Protein AF-A0A1I7TUB5-F1 (afdb_monomer_lite)

Secondary structure (DSSP, 8-state):
----------------GGG----TTPPPPHHHHHHHHHHHTTS---------HHHHHHHHHHHTT-----------HHHHHHHHHHHHHHHHHHTT-HHHHHHHHHHHHHHHHHHHHHHHHHHHT--GGG---------HHHHHHHHHHHHHHHHHHHHHHHHHHHHHHHHS--

pLDDT: mean 71.46, std 16.92, range [31.59, 93.81]

Organism: NCBI:txid1561998

Radius of gyration: 26.88 Å; chains: 1; bounding box: 51×52×100 Å

Sequence (174 aa):
MAPTDPSNDNHACKNSILGSLNSAEQPLAEDDLLFYYYFSQFQSPKKTEVLSEEEELDRLIEVGNTGKTNYQQGETPAKQENRHNIFMYNLFRRKGSQERASTYLRKLESAKNEKIKKRISKICKNDSDAVTLSAEKINPDDARRRRVLEKNAKAATVADRLNAQRIMNSVLRI

Foldseek 3Di:
DDDDDDDDDDDDPDDDPPPPPPDPDDDDDPVVVVVVLVVVVPDDDPDDDDDDPVVVVVCVLVCVVDVDDDPDDDQDPVNSVLVVLVVQLVVCVVVVNVVSNVVSVVVNVVVVLLVVLVSCCSVVVHDSVPDDDDPDPPDVVNVVVVVVVVVVVVVVVVVVVVVVVVVVVVVPPD

Structure (mmCIF, N/CA/C/O backbone):
data_AF-A0A1I7TUB5-F1
#
_entry.id   AF-A0A1I7TUB5-F1
#
loop_
_atom_site.group_PDB
_atom_site.id
_atom_site.type_symbol
_atom_site.label_atom_id
_atom_site.label_alt_id
_atom_site.label_comp_id
_atom_site.label_asym_id
_atom_site.label_entity_id
_atom_site.label_seq_id
_atom_site.pdbx_PDB_ins_code
_atom_site.Cartn_x
_atom_site.Cartn_y
_atom_site.Cartn_z
_atom_site.occupancy
_atom_site.B_iso_or_equiv
_atom_site.auth_seq_id
_atom_site.auth_comp_id
_atom_site.auth_asym_id
_atom_site.auth_atom_id
_atom_site.pdbx_PDB_model_num
ATOM 1 N N . MET A 1 1 ? 12.446 -12.514 62.891 1.00 36.44 1 MET A N 1
ATOM 2 C CA . MET A 1 1 ? 13.077 -13.412 61.902 1.00 36.44 1 MET A CA 1
ATOM 3 C C . MET A 1 1 ? 11.958 -14.046 61.086 1.00 36.44 1 MET A C 1
ATOM 5 O O . MET A 1 1 ? 11.143 -14.742 61.669 1.00 36.44 1 MET A O 1
ATOM 9 N N . ALA A 1 2 ? 11.856 -13.731 59.794 1.00 42.28 2 ALA A N 1
ATOM 10 C CA . ALA A 1 2 ? 11.350 -14.686 58.791 1.00 42.28 2 ALA A CA 1
ATOM 11 C C . ALA A 1 2 ? 12.539 -15.593 58.376 1.00 42.28 2 ALA A C 1
ATOM 13 O O . ALA A 1 2 ? 13.653 -15.245 58.793 1.00 42.28 2 ALA A O 1
ATOM 14 N N . PRO A 1 3 ? 12.415 -16.655 57.543 1.00 55.91 3 PRO A N 1
ATOM 15 C CA . PRO A 1 3 ? 11.285 -17.202 56.756 1.00 55.91 3 PRO A CA 1
ATOM 16 C C . PRO A 1 3 ? 11.119 -18.740 57.004 1.00 55.91 3 PRO A C 1
ATOM 18 O O . PRO A 1 3 ? 11.770 -19.260 57.900 1.00 55.91 3 PRO A O 1
ATOM 21 N N . THR A 1 4 ? 10.198 -19.516 56.413 1.00 37.88 4 THR A N 1
ATOM 22 C CA . THR A 1 4 ? 10.191 -20.051 55.029 1.00 37.88 4 THR A CA 1
ATOM 23 C C . THR A 1 4 ? 8.927 -20.893 54.784 1.00 37.88 4 THR A C 1
ATOM 25 O O . THR A 1 4 ? 8.684 -21.845 55.522 1.00 37.88 4 THR A O 1
ATOM 28 N N . ASP A 1 5 ? 8.203 -20.596 53.704 1.00 43.28 5 ASP A N 1
ATOM 29 C CA . ASP A 1 5 ? 7.495 -21.586 52.867 1.00 43.28 5 ASP A CA 1
ATOM 30 C C . ASP A 1 5 ? 8.541 -22.312 51.986 1.00 43.28 5 ASP A C 1
ATOM 32 O O . ASP A 1 5 ? 9.585 -21.698 51.714 1.00 43.28 5 ASP A O 1
ATOM 36 N N . PRO A 1 6 ? 8.339 -23.574 51.528 1.00 51.09 6 PRO A N 1
ATOM 37 C CA . PRO A 1 6 ? 7.449 -23.820 50.377 1.00 51.09 6 PRO A CA 1
ATOM 38 C C . PRO A 1 6 ? 6.793 -25.219 50.254 1.00 51.09 6 PRO A C 1
ATOM 40 O O . PRO A 1 6 ? 7.292 -26.217 50.768 1.00 51.09 6 PRO A O 1
ATOM 43 N N . SER A 1 7 ? 5.755 -25.282 49.403 1.00 37.75 7 SER A N 1
ATOM 44 C CA . SER A 1 7 ? 5.582 -26.261 48.300 1.00 37.75 7 SER A CA 1
ATOM 45 C C . SER A 1 7 ? 4.268 -27.064 48.282 1.00 37.75 7 SER A C 1
ATOM 47 O O . SER A 1 7 ? 3.972 -27.759 49.246 1.00 37.75 7 SER A O 1
ATOM 49 N N . ASN A 1 8 ? 3.603 -27.008 47.108 1.00 38.50 8 ASN A N 1
ATOM 50 C CA . ASN A 1 8 ? 2.840 -28.048 46.377 1.00 38.50 8 ASN A CA 1
ATOM 51 C C . ASN A 1 8 ? 1.736 -2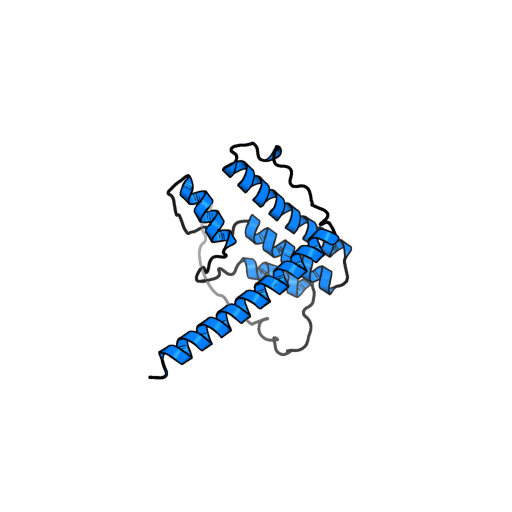8.848 47.091 1.00 38.50 8 ASN A C 1
ATOM 53 O O . ASN A 1 8 ? 1.842 -29.213 48.245 1.00 38.50 8 ASN A O 1
ATOM 57 N N . ASP A 1 9 ? 0.650 -29.303 46.475 1.00 35.44 9 ASP A N 1
ATOM 58 C CA . ASP A 1 9 ? 0.117 -29.358 45.112 1.00 35.44 9 ASP A CA 1
ATOM 59 C C . ASP A 1 9 ? -1.377 -29.674 45.312 1.00 35.44 9 ASP A C 1
ATOM 61 O O . ASP A 1 9 ? -1.715 -30.466 46.193 1.00 35.44 9 ASP A O 1
ATOM 65 N N . ASN A 1 10 ? -2.276 -29.120 44.498 1.00 40.44 10 ASN A N 1
ATOM 66 C CA . ASN A 1 10 ? -3.196 -29.932 43.690 1.00 40.44 10 ASN A CA 1
ATOM 67 C C . ASN A 1 10 ? -4.269 -29.076 43.017 1.00 40.44 10 ASN A C 1
ATOM 69 O O . ASN A 1 10 ? -5.254 -28.625 43.600 1.00 40.44 10 ASN A O 1
ATOM 73 N N . HIS A 1 11 ? -4.064 -28.939 41.711 1.00 39.44 11 HIS A N 1
ATOM 74 C CA . HIS A 1 11 ? -5.097 -28.809 40.702 1.00 39.44 11 HIS A CA 1
ATOM 75 C C . HIS A 1 11 ? -6.340 -29.659 41.001 1.00 39.44 11 HIS A C 1
ATOM 77 O O . HIS A 1 11 ? -6.218 -30.862 41.195 1.00 39.44 11 HIS A O 1
ATOM 83 N N . ALA A 1 12 ? -7.526 -29.069 40.850 1.00 38.06 12 ALA A N 1
ATOM 84 C CA . ALA A 1 12 ? -8.549 -29.556 39.916 1.00 38.06 12 ALA A CA 1
ATOM 85 C C . ALA A 1 12 ? -9.809 -28.682 39.999 1.00 38.06 12 ALA A C 1
ATOM 87 O O . ALA A 1 12 ? -10.785 -29.019 40.653 1.00 38.06 12 ALA A O 1
ATOM 88 N N . CYS A 1 13 ? -9.821 -27.581 39.252 1.00 31.59 13 CYS A N 1
ATOM 89 C CA . CYS A 1 13 ? -11.072 -27.096 38.671 1.00 31.59 13 CYS A CA 1
ATOM 90 C C . CYS A 1 13 ? -10.832 -26.840 37.181 1.00 31.59 13 CYS A C 1
ATOM 92 O O . CYS A 1 13 ? -10.888 -25.726 36.671 1.00 31.59 13 CYS A O 1
ATOM 94 N N . LYS A 1 14 ? -10.437 -27.915 36.490 1.00 43.38 14 LYS A N 1
ATOM 95 C CA . LYS A 1 14 ? -10.554 -28.028 35.039 1.00 43.38 14 LYS A CA 1
ATOM 96 C C . LYS A 1 14 ? -11.862 -28.758 34.785 1.00 43.38 14 LYS A C 1
ATOM 98 O O . LYS A 1 14 ? -11.944 -29.931 35.113 1.00 43.38 14 LYS A O 1
ATOM 103 N N . ASN A 1 15 ? -12.843 -28.034 34.260 1.00 41.53 15 ASN A N 1
ATOM 104 C CA . ASN A 1 15 ? -13.878 -28.488 33.328 1.00 41.53 15 ASN A CA 1
ATOM 105 C C . ASN A 1 15 ? -14.512 -27.204 32.767 1.00 41.53 15 ASN A C 1
ATOM 107 O O . ASN A 1 15 ? -15.276 -26.523 33.432 1.00 41.53 15 ASN A O 1
ATOM 111 N N . SER A 1 16 ? -13.935 -26.674 31.690 1.00 41.81 16 SER A N 1
ATOM 112 C CA . SER A 1 16 ? -14.399 -26.905 30.315 1.00 41.81 16 SER A CA 1
ATOM 113 C C . SER A 1 16 ? -15.540 -25.955 29.924 1.00 41.81 16 SER A C 1
ATOM 115 O O . SER A 1 16 ? -16.685 -26.354 29.760 1.00 41.81 16 SER A O 1
ATOM 117 N N . ILE A 1 17 ? -15.191 -24.686 29.682 1.00 43.41 17 ILE A N 1
ATOM 118 C CA . ILE A 1 17 ? -15.998 -23.788 28.826 1.00 43.41 17 ILE A CA 1
ATOM 119 C C . ILE A 1 17 ? -15.750 -24.127 27.334 1.00 43.41 17 ILE A C 1
ATOM 121 O O . ILE A 1 17 ? -16.279 -23.499 26.429 1.00 43.41 17 ILE A O 1
ATOM 125 N N . LEU A 1 18 ? -14.986 -25.191 27.048 1.00 42.59 18 LEU A N 1
ATOM 126 C CA . LEU A 1 18 ? -14.825 -25.763 25.708 1.00 42.59 18 LEU A CA 1
ATOM 127 C C . LEU A 1 18 ? -15.934 -26.775 25.349 1.00 42.59 18 LEU A C 1
ATOM 129 O O . LEU A 1 18 ? -15.811 -27.497 24.364 1.00 42.59 18 LEU A O 1
ATOM 133 N N . GLY A 1 19 ? -16.995 -26.862 26.158 1.00 36.72 19 GLY A N 1
ATOM 134 C CA . GLY A 1 19 ? -18.061 -27.859 26.026 1.00 36.72 19 GLY A CA 1
ATOM 135 C C . GLY A 1 19 ? -19.317 -27.419 25.269 1.00 36.72 19 GLY A C 1
ATOM 136 O O . GLY A 1 19 ? -20.242 -28.215 25.169 1.00 36.72 19 GLY A O 1
ATOM 137 N N . SER A 1 20 ? -19.392 -26.195 24.736 1.00 39.47 20 SER A N 1
ATOM 138 C CA . SER A 1 20 ? -20.604 -25.721 24.043 1.00 39.47 20 SER A CA 1
ATOM 139 C C . SER A 1 20 ? -20.314 -25.098 22.677 1.00 39.47 20 SER A C 1
ATOM 141 O O . SER A 1 20 ? -20.872 -24.067 22.321 1.00 39.47 20 SER A O 1
ATOM 143 N N . LEU A 1 21 ? -19.463 -25.752 21.884 1.00 44.19 21 LEU A N 1
ATOM 144 C CA . LEU A 1 21 ? -19.317 -25.484 20.444 1.00 44.19 21 LEU A CA 1
ATOM 145 C C . LEU A 1 21 ? -20.320 -26.291 19.594 1.00 44.19 21 LEU A C 1
ATOM 147 O O . LEU A 1 21 ? -20.069 -26.572 18.427 1.00 44.19 21 LEU A O 1
ATOM 151 N N . ASN A 1 22 ? -21.478 -26.636 20.164 1.00 46.69 22 ASN A N 1
ATOM 152 C CA . ASN A 1 22 ? -22.616 -27.177 19.422 1.00 46.69 22 ASN A CA 1
ATOM 153 C C . ASN A 1 22 ? -23.632 -26.067 19.115 1.00 46.69 22 ASN A C 1
ATOM 155 O O . ASN A 1 22 ? -24.780 -26.123 19.542 1.00 46.69 22 ASN A O 1
ATOM 159 N N . SER A 1 23 ? -23.216 -25.053 18.359 1.00 48.88 23 SER A N 1
ATOM 160 C CA . SER A 1 23 ? -24.142 -24.224 17.581 1.00 48.88 23 SER A CA 1
ATOM 161 C C . SER A 1 23 ? -23.424 -23.691 16.343 1.00 48.88 23 SER A C 1
ATOM 163 O O . SER A 1 23 ? -22.844 -22.611 16.317 1.00 48.88 23 SER A O 1
ATOM 165 N N . ALA A 1 24 ? -23.453 -24.481 15.274 1.00 54.19 24 ALA A N 1
ATOM 166 C CA . ALA A 1 24 ? -22.840 -24.146 13.991 1.00 54.19 24 ALA A CA 1
ATOM 167 C C . ALA A 1 24 ? -23.506 -22.963 13.247 1.00 54.19 24 ALA A C 1
ATOM 169 O O . ALA A 1 24 ? -23.198 -22.743 12.081 1.00 54.19 24 ALA A O 1
ATOM 170 N N . GLU A 1 25 ? -24.392 -22.182 13.876 1.00 56.72 25 GLU A N 1
ATOM 171 C CA . GLU A 1 25 ? -25.158 -21.127 13.191 1.00 56.72 25 GLU A CA 1
ATOM 172 C C . GLU A 1 25 ? -25.332 -19.820 13.975 1.00 56.72 25 GLU A C 1
ATOM 174 O O . GLU A 1 25 ? -26.013 -18.914 13.495 1.00 56.72 25 GLU A O 1
ATOM 179 N N . GLN A 1 26 ? -24.709 -19.654 15.146 1.00 57.66 26 GLN A N 1
ATOM 180 C CA . GLN A 1 26 ? -24.838 -18.391 15.873 1.00 57.66 26 GLN A CA 1
ATOM 181 C C . GLN A 1 26 ? -23.665 -17.454 15.539 1.00 57.66 26 GLN A C 1
ATOM 183 O O . GLN A 1 26 ? -22.508 -17.824 15.757 1.00 57.66 26 GLN A O 1
ATOM 188 N N . PRO A 1 27 ? -23.912 -16.248 14.987 1.00 61.31 27 PRO A N 1
ATOM 189 C CA . PRO A 1 27 ? -22.841 -15.287 14.765 1.00 61.31 27 PRO A CA 1
ATOM 190 C C . PRO A 1 27 ? -22.240 -14.899 16.120 1.00 61.31 27 PRO A C 1
ATOM 192 O O . PRO A 1 27 ? -22.969 -14.454 17.005 1.00 61.31 27 PRO A O 1
ATOM 195 N N . LEU A 1 28 ? -20.922 -15.078 16.275 1.00 69.62 28 LEU A N 1
ATOM 196 C CA . LEU A 1 28 ? -20.202 -14.678 17.487 1.00 69.62 28 LEU A CA 1
ATOM 197 C C . LEU A 1 28 ? -20.484 -13.205 17.814 1.00 69.62 28 LEU A C 1
ATOM 199 O O . LEU A 1 28 ? -20.493 -12.352 16.914 1.00 69.62 28 LEU A O 1
ATOM 203 N N . ALA A 1 29 ? -20.676 -12.913 19.101 1.00 76.44 29 ALA A N 1
ATOM 204 C CA . ALA A 1 29 ? -20.800 -11.544 19.572 1.00 76.44 29 ALA A CA 1
ATOM 205 C C . ALA A 1 29 ? -19.479 -10.780 19.360 1.00 76.44 29 ALA A C 1
ATOM 207 O O . ALA A 1 29 ? -18.408 -11.368 19.183 1.00 76.44 29 ALA A O 1
ATOM 208 N N . GLU A 1 30 ? -19.546 -9.446 19.340 1.00 68.00 30 GLU A N 1
ATOM 209 C CA . GLU A 1 30 ? -18.362 -8.602 19.109 1.00 68.00 30 GLU A CA 1
ATOM 210 C C . GLU A 1 30 ? -17.260 -8.860 20.137 1.00 68.00 30 GLU A C 1
ATOM 212 O O . GLU A 1 30 ? -16.094 -8.989 19.756 1.00 68.00 30 GLU A O 1
ATOM 217 N N . ASP A 1 31 ? -17.639 -9.013 21.402 1.00 75.88 31 ASP A N 1
ATOM 218 C CA . ASP A 1 31 ? -16.709 -9.272 22.497 1.00 75.88 31 ASP A CA 1
ATOM 219 C C . ASP A 1 31 ? -15.992 -10.618 22.328 1.00 75.88 31 ASP A C 1
ATOM 221 O O . ASP A 1 31 ? -14.787 -10.707 22.563 1.00 75.88 31 ASP A O 1
ATOM 225 N N . ASP A 1 32 ? -16.681 -11.632 21.796 1.00 77.50 32 ASP A N 1
ATOM 226 C CA . ASP A 1 32 ? -16.102 -12.953 21.535 1.00 77.50 32 ASP A CA 1
ATOM 227 C C . ASP A 1 32 ? -15.089 -12.915 20.380 1.00 77.50 32 ASP A C 1
ATOM 229 O O . ASP A 1 32 ? -14.051 -13.580 20.421 1.00 77.50 32 ASP A O 1
ATOM 233 N N . LEU A 1 33 ? -15.346 -12.103 19.346 1.00 77.88 33 LEU A N 1
ATOM 234 C CA . LEU A 1 33 ? -14.414 -11.908 18.228 1.00 77.88 33 LEU A CA 1
ATOM 235 C C . LEU A 1 33 ? -13.168 -11.122 18.647 1.00 77.88 33 LEU A C 1
ATOM 237 O O . LEU A 1 33 ? -12.057 -11.464 18.232 1.00 77.88 33 LEU A O 1
ATOM 241 N N . LEU A 1 34 ? -13.339 -10.076 19.461 1.00 80.25 34 LEU A N 1
ATOM 242 C CA . LEU A 1 34 ? -12.236 -9.318 20.055 1.00 80.25 34 LEU A CA 1
ATOM 243 C C . LEU A 1 34 ? -11.391 -10.207 20.970 1.00 80.25 34 LEU A C 1
ATOM 245 O O . LEU A 1 34 ? -10.161 -10.184 20.884 1.00 80.25 34 LEU A O 1
ATOM 249 N N . PHE A 1 35 ? -12.047 -11.036 21.781 1.00 79.88 35 PHE A N 1
ATOM 250 C CA . PHE A 1 35 ? -11.397 -12.012 22.642 1.00 79.88 35 PHE A CA 1
ATOM 251 C C . PHE A 1 35 ? -10.605 -13.044 21.831 1.00 79.88 35 PHE A C 1
ATOM 253 O O . PHE A 1 35 ? -9.428 -13.273 22.111 1.00 79.88 35 PHE A O 1
ATOM 260 N N . TYR A 1 36 ? -11.190 -13.605 20.769 1.00 77.75 36 TYR A N 1
ATOM 261 C CA . TYR A 1 36 ? -10.500 -14.558 19.897 1.00 77.75 36 TYR A CA 1
ATOM 262 C C . TYR A 1 36 ? -9.306 -13.924 19.173 1.00 77.75 36 TYR A C 1
ATOM 264 O O . TYR A 1 36 ? -8.229 -14.520 19.098 1.00 77.75 36 TYR A O 1
ATOM 272 N N . TYR A 1 37 ? -9.459 -12.689 18.682 1.00 77.69 37 TYR A N 1
ATOM 273 C CA . TYR A 1 37 ? -8.355 -11.938 18.088 1.00 77.69 37 TYR A CA 1
ATOM 274 C C . TYR A 1 37 ? -7.218 -11.727 19.095 1.00 77.69 37 TYR A C 1
ATOM 276 O O . TYR A 1 37 ? -6.060 -11.971 18.758 1.00 77.69 37 TYR A O 1
ATOM 284 N N . TYR A 1 38 ? -7.532 -11.336 20.332 1.00 78.44 38 TYR A N 1
ATOM 285 C CA . TYR A 1 38 ? -6.545 -11.187 21.401 1.00 78.44 38 TYR A CA 1
ATOM 286 C C . TYR A 1 38 ? -5.827 -12.511 21.693 1.00 78.44 38 TYR A C 1
ATOM 288 O O . TYR A 1 38 ? -4.600 -12.556 21.711 1.00 78.44 38 TYR A O 1
ATOM 296 N N . PHE A 1 39 ? -6.571 -13.613 21.813 1.00 73.25 39 PHE A N 1
ATOM 297 C CA . PHE A 1 39 ? -6.004 -14.935 22.091 1.00 73.25 39 PHE A CA 1
ATOM 298 C C . PHE A 1 39 ? -5.108 -15.457 20.958 1.00 73.25 39 PHE A C 1
ATOM 300 O O . PHE A 1 39 ? -4.079 -16.087 21.208 1.00 73.25 39 PHE A O 1
ATOM 307 N N . SER A 1 40 ? -5.463 -15.157 19.706 1.00 68.44 40 SER A N 1
ATOM 308 C CA . SER A 1 40 ? -4.687 -15.565 18.528 1.00 68.44 40 SER A CA 1
ATOM 309 C C . SER A 1 40 ? -3.281 -14.953 18.479 1.00 68.44 40 SER A C 1
ATOM 311 O O . SER A 1 40 ? -2.396 -15.525 17.848 1.00 68.44 40 SER A O 1
ATOM 313 N N . GLN A 1 41 ? -3.041 -13.839 19.181 1.00 66.62 41 GLN A N 1
ATOM 314 C CA . GLN A 1 41 ? -1.727 -13.186 19.245 1.00 66.62 41 GLN A CA 1
ATOM 315 C C . GLN A 1 41 ? -0.714 -13.957 20.103 1.00 66.62 41 GLN A C 1
ATOM 317 O O . GLN A 1 41 ? 0.487 -13.747 19.961 1.00 66.62 41 GLN A O 1
ATOM 322 N N . PHE A 1 42 ? -1.179 -14.867 20.966 1.00 67.50 42 PHE A N 1
ATOM 323 C CA . PHE A 1 42 ? -0.331 -15.687 21.839 1.00 67.50 42 PHE A CA 1
ATOM 324 C C . PHE A 1 42 ? -0.063 -17.088 21.277 1.00 67.50 42 PHE A C 1
ATOM 326 O O . PHE A 1 42 ? 0.701 -17.857 21.861 1.00 67.50 42 PHE A O 1
ATOM 333 N N . GLN A 1 43 ? -0.673 -17.440 20.142 1.00 60.31 43 GLN A N 1
ATOM 334 C CA . GLN A 1 43 ? -0.382 -18.690 19.451 1.00 60.31 43 GLN A CA 1
ATOM 335 C C . GLN A 1 43 ? 0.811 -18.481 18.523 1.00 60.31 43 GLN A C 1
ATOM 337 O O . GLN A 1 43 ? 0.713 -17.777 17.521 1.00 60.31 43 GLN A O 1
ATOM 342 N N . SER A 1 44 ? 1.947 -19.108 18.834 1.00 50.16 44 SER A N 1
ATOM 343 C CA . SER A 1 44 ? 3.090 -19.125 17.926 1.00 50.16 44 SER A CA 1
ATOM 344 C C . SER A 1 44 ? 2.746 -19.973 16.694 1.00 50.16 44 SER A C 1
ATOM 346 O O . SER A 1 44 ? 2.493 -21.177 16.809 1.00 50.16 44 SER A O 1
ATOM 348 N N . PRO A 1 45 ? 2.711 -19.391 15.483 1.00 54.78 45 PRO A N 1
ATOM 349 C CA . PRO A 1 45 ? 2.478 -20.190 14.302 1.00 54.78 45 PRO A CA 1
ATOM 350 C C . PRO A 1 45 ? 3.750 -20.988 13.999 1.00 54.78 45 PRO A C 1
ATOM 352 O O . PRO A 1 45 ? 4.775 -20.419 13.631 1.00 54.78 45 PRO A O 1
ATOM 355 N N . LYS A 1 46 ? 3.680 -22.322 14.073 1.00 51.88 46 LYS A N 1
ATOM 356 C CA . LYS A 1 46 ? 4.592 -23.187 13.310 1.00 51.88 46 LYS A CA 1
ATOM 357 C C . LYS A 1 46 ? 4.244 -23.021 11.826 1.00 51.88 46 LYS A C 1
ATOM 359 O O . LYS A 1 46 ? 3.459 -23.795 11.287 1.00 51.88 46 LYS A O 1
ATOM 364 N N . LYS A 1 47 ? 4.729 -21.957 11.184 1.00 51.88 47 LYS A N 1
ATOM 365 C CA . LYS A 1 47 ? 4.519 -21.705 9.753 1.00 51.88 47 LYS A CA 1
ATOM 366 C C . LYS A 1 47 ? 5.838 -21.847 9.012 1.00 51.88 47 LYS A C 1
ATOM 368 O O . LYS A 1 47 ? 6.792 -21.137 9.305 1.00 51.88 47 LYS A O 1
ATOM 373 N N . THR A 1 48 ? 5.854 -22.745 8.035 1.00 48.22 48 THR A N 1
ATOM 374 C CA . THR A 1 48 ? 6.823 -22.728 6.941 1.00 48.22 48 THR A CA 1
ATOM 375 C C . THR A 1 48 ? 6.685 -21.381 6.235 1.00 48.22 48 THR A C 1
ATOM 377 O O . THR A 1 48 ? 5.600 -21.033 5.764 1.00 48.22 48 THR A O 1
ATOM 380 N N . GLU A 1 49 ? 7.748 -20.584 6.258 1.00 55.81 49 GLU A N 1
ATOM 381 C CA . GLU A 1 49 ? 7.755 -19.205 5.775 1.00 55.81 49 GLU A CA 1
ATOM 382 C C . GLU A 1 49 ? 7.800 -19.207 4.237 1.00 55.81 49 GLU A C 1
ATOM 384 O O . GLU A 1 49 ? 8.861 -19.336 3.634 1.00 55.81 49 GLU A O 1
ATOM 389 N N . VAL A 1 50 ? 6.633 -19.123 3.591 1.00 59.31 50 VAL A N 1
ATOM 390 C CA . VAL A 1 50 ? 6.547 -18.720 2.181 1.00 59.31 50 VAL A CA 1
ATOM 391 C C . VAL A 1 50 ? 6.547 -17.198 2.172 1.00 59.31 50 VAL A C 1
ATOM 393 O O . VAL A 1 50 ? 5.630 -16.581 2.717 1.00 59.31 50 VAL A O 1
ATOM 396 N N . LEU A 1 51 ? 7.598 -16.609 1.611 1.00 59.28 51 LEU A N 1
ATOM 397 C CA . LEU A 1 51 ? 7.765 -15.161 1.558 1.00 59.28 51 LEU A CA 1
ATOM 398 C C . LEU A 1 51 ? 6.869 -14.565 0.483 1.00 59.28 51 LEU A C 1
ATOM 400 O O . LEU A 1 51 ? 6.674 -15.146 -0.583 1.00 59.28 51 LEU A O 1
ATOM 404 N N . SER A 1 52 ? 6.330 -13.388 0.772 1.00 68.81 52 SER A N 1
ATOM 405 C CA . SER A 1 52 ? 5.700 -12.557 -0.252 1.00 68.81 52 SER A CA 1
ATOM 406 C C . SER A 1 52 ? 6.763 -11.950 -1.178 1.00 68.81 52 SER A C 1
ATOM 408 O O . SER A 1 52 ? 7.861 -11.633 -0.722 1.00 68.81 52 SER A O 1
ATOM 410 N N . GLU A 1 53 ? 6.419 -11.681 -2.442 1.00 73.81 53 GLU A N 1
ATOM 411 C CA . GLU A 1 53 ? 7.277 -10.953 -3.400 1.00 73.81 53 GLU A CA 1
ATOM 412 C C . GLU A 1 53 ? 7.784 -9.615 -2.820 1.00 73.81 53 GLU A C 1
ATOM 414 O O . GLU A 1 53 ? 8.923 -9.203 -3.041 1.00 73.81 53 GLU A O 1
ATOM 419 N N . GLU A 1 54 ? 6.959 -8.939 -2.009 1.00 67.81 54 GLU A N 1
ATOM 420 C CA . GLU A 1 54 ? 7.363 -7.704 -1.329 1.00 67.81 54 GLU A CA 1
ATOM 421 C C . GLU A 1 54 ? 8.445 -7.927 -0.262 1.00 67.81 54 GLU A C 1
ATOM 423 O O . GLU A 1 54 ? 9.271 -7.038 -0.043 1.00 67.81 54 GLU A O 1
ATOM 428 N N . GLU A 1 55 ? 8.418 -9.076 0.419 1.00 71.19 55 GLU A N 1
ATOM 429 C CA . GLU A 1 55 ? 9.391 -9.460 1.448 1.00 71.19 55 GLU A CA 1
ATOM 430 C C . GLU A 1 55 ? 10.702 -9.947 0.813 1.00 71.19 55 GLU A C 1
ATOM 432 O O . GLU A 1 55 ? 11.775 -9.683 1.353 1.00 71.19 55 GLU A O 1
ATOM 437 N N . GLU A 1 56 ? 10.643 -10.588 -0.357 1.00 74.25 56 GLU A N 1
ATOM 438 C CA . GLU A 1 56 ? 11.831 -10.917 -1.155 1.00 74.25 56 GLU A CA 1
ATOM 439 C C . GLU A 1 56 ? 12.554 -9.659 -1.645 1.00 74.25 56 GLU A C 1
ATOM 441 O O . GLU A 1 56 ? 13.779 -9.557 -1.533 1.00 74.25 56 GLU A O 1
ATOM 446 N N . LEU A 1 57 ? 11.804 -8.663 -2.123 1.00 70.06 57 LEU A N 1
ATOM 447 C CA . LEU A 1 57 ? 12.376 -7.385 -2.539 1.00 70.06 57 LEU A CA 1
ATOM 448 C C . LEU A 1 57 ? 13.007 -6.630 -1.358 1.00 70.06 57 LEU A C 1
ATOM 450 O O . LEU A 1 57 ? 14.091 -6.064 -1.502 1.00 70.06 57 LEU A O 1
ATOM 454 N N . ASP A 1 58 ? 12.360 -6.642 -0.186 1.00 68.19 58 ASP A N 1
ATOM 455 C CA . ASP A 1 58 ? 12.933 -6.066 1.038 1.00 68.19 58 ASP A CA 1
ATOM 456 C C . ASP A 1 58 ? 14.265 -6.739 1.392 1.00 68.19 58 ASP A C 1
ATOM 458 O O . ASP A 1 58 ? 15.252 -6.045 1.644 1.00 68.19 58 ASP A O 1
ATOM 462 N N . ARG A 1 59 ? 14.336 -8.074 1.303 1.00 70.12 59 ARG A N 1
ATOM 463 C CA . ARG A 1 59 ? 15.590 -8.815 1.497 1.00 70.12 59 ARG A CA 1
ATOM 464 C C . ARG A 1 59 ? 16.654 -8.403 0.490 1.00 70.12 59 ARG A C 1
ATOM 466 O O . ARG A 1 59 ? 17.789 -8.185 0.892 1.00 70.12 59 ARG A O 1
ATOM 473 N N . LEU A 1 60 ? 16.320 -8.248 -0.790 1.00 69.69 60 LEU A 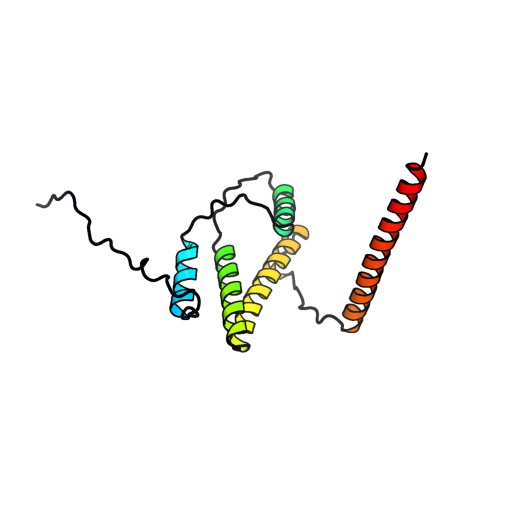N 1
ATOM 474 C CA . LEU A 1 60 ? 17.291 -7.826 -1.806 1.00 69.69 60 LEU A CA 1
ATOM 475 C C . LEU A 1 60 ? 17.881 -6.438 -1.488 1.00 69.69 60 LEU A C 1
ATOM 477 O O . LEU A 1 60 ? 19.092 -6.232 -1.582 1.00 69.69 60 LEU A O 1
ATOM 481 N N . ILE A 1 61 ? 17.035 -5.504 -1.042 1.00 68.19 61 ILE A N 1
ATOM 482 C CA . ILE A 1 61 ? 17.430 -4.142 -0.645 1.00 68.19 61 ILE A CA 1
ATOM 483 C C . ILE A 1 61 ? 18.230 -4.134 0.676 1.00 68.19 61 ILE A C 1
ATOM 485 O O . ILE A 1 61 ? 19.028 -3.225 0.929 1.00 68.19 61 ILE A O 1
ATOM 489 N N . GLU A 1 62 ? 18.016 -5.101 1.567 1.00 67.12 62 GLU A N 1
ATOM 490 C CA . GLU A 1 62 ? 18.751 -5.249 2.832 1.00 67.12 62 GLU A CA 1
ATOM 491 C C . GLU A 1 62 ? 20.099 -5.962 2.662 1.00 67.12 62 GLU A C 1
ATOM 493 O O . GLU A 1 62 ? 21.121 -5.465 3.145 1.00 67.12 62 GLU A O 1
ATOM 498 N N . VAL A 1 63 ? 20.125 -7.063 1.911 1.00 63.16 63 VAL A N 1
ATOM 499 C CA . VAL A 1 63 ? 21.324 -7.866 1.626 1.00 63.16 63 VAL A CA 1
ATOM 500 C C . VAL A 1 63 ? 22.329 -7.087 0.778 1.00 63.16 63 VAL A C 1
ATOM 502 O O . VAL A 1 63 ? 23.529 -7.212 1.007 1.00 63.16 63 VAL A O 1
ATOM 505 N N . GLY A 1 64 ? 21.863 -6.220 -0.130 1.00 54.91 64 GLY A N 1
ATOM 506 C CA . GLY A 1 64 ? 22.735 -5.381 -0.959 1.00 54.91 64 GLY A CA 1
ATOM 507 C C . GLY A 1 64 ? 23.647 -4.421 -0.179 1.00 54.91 64 GLY A C 1
ATOM 508 O O . GLY A 1 64 ? 24.668 -4.009 -0.718 1.00 54.91 64 GLY A O 1
ATOM 509 N N . ASN A 1 65 ? 23.326 -4.097 1.084 1.00 51.62 65 ASN A N 1
ATOM 510 C CA . ASN A 1 65 ? 24.125 -3.176 1.908 1.00 51.62 65 ASN A CA 1
ATOM 511 C C . ASN A 1 65 ? 24.782 -3.819 3.138 1.00 51.62 65 ASN A C 1
ATOM 513 O O . ASN A 1 65 ? 25.766 -3.282 3.640 1.00 51.62 65 ASN A O 1
ATOM 517 N N . THR A 1 66 ? 24.285 -4.948 3.640 1.00 54.59 66 THR A N 1
ATOM 518 C CA . THR A 1 66 ? 24.865 -5.616 4.813 1.00 54.59 66 THR A CA 1
ATOM 519 C C . THR A 1 66 ? 24.596 -7.113 4.727 1.00 54.59 66 THR A C 1
ATOM 521 O O . THR A 1 66 ? 23.461 -7.544 4.913 1.00 54.59 66 THR A O 1
ATOM 524 N N . GLY A 1 67 ? 25.631 -7.913 4.457 1.00 49.25 67 GLY A N 1
ATOM 525 C CA . GLY A 1 67 ? 25.559 -9.374 4.331 1.00 49.25 67 GLY A CA 1
ATOM 526 C C . GLY A 1 67 ? 25.251 -10.114 5.639 1.00 49.25 67 GLY A C 1
ATOM 527 O O . GLY A 1 67 ? 26.062 -10.912 6.099 1.00 49.25 67 GLY A O 1
ATOM 528 N N . LYS A 1 68 ? 24.102 -9.853 6.268 1.00 50.34 68 LYS A N 1
ATOM 529 C CA . LYS A 1 68 ? 23.641 -10.557 7.471 1.00 50.34 68 LYS A CA 1
ATOM 530 C C . LYS A 1 68 ? 22.194 -11.007 7.308 1.00 50.34 68 LYS A C 1
ATOM 532 O O . LYS A 1 68 ? 21.262 -10.232 7.480 1.00 50.34 68 LYS A O 1
ATOM 537 N N . THR A 1 69 ? 22.023 -12.291 7.019 1.00 51.28 69 THR A N 1
ATOM 538 C CA . THR A 1 69 ? 20.734 -12.986 6.999 1.00 51.28 69 THR A CA 1
ATOM 539 C C . THR A 1 69 ? 20.499 -13.678 8.341 1.00 51.28 69 THR A C 1
ATOM 541 O O . THR A 1 69 ? 20.842 -14.847 8.502 1.00 51.28 69 THR A O 1
ATOM 544 N N . ASN A 1 70 ? 19.924 -12.970 9.316 1.00 51.00 70 ASN A N 1
ATOM 545 C CA . ASN A 1 70 ? 19.444 -13.599 10.550 1.00 51.00 70 ASN A CA 1
ATOM 546 C C . ASN A 1 70 ? 17.921 -13.763 10.484 1.00 51.00 70 ASN A C 1
ATOM 548 O O . ASN A 1 70 ? 17.162 -12.822 10.705 1.00 51.00 70 ASN A O 1
ATOM 552 N N . TYR A 1 71 ? 17.500 -14.988 10.167 1.00 52.66 71 TYR A N 1
ATOM 553 C CA . TYR A 1 71 ? 16.114 -15.411 9.947 1.00 52.66 71 TYR A CA 1
ATOM 554 C C . TYR A 1 71 ? 15.423 -15.903 11.214 1.00 52.66 71 TYR A C 1
ATOM 556 O O . TYR A 1 71 ? 14.913 -17.018 11.259 1.00 52.66 71 TYR A O 1
ATOM 564 N N . GLN A 1 72 ? 15.408 -15.083 12.258 1.00 48.50 72 GLN A N 1
ATOM 565 C CA . GLN A 1 72 ? 14.534 -15.317 13.407 1.00 48.50 72 GLN A CA 1
ATOM 566 C C . GLN A 1 72 ? 14.046 -13.978 13.943 1.00 48.50 72 GLN A C 1
ATOM 568 O O . GLN A 1 72 ? 14.437 -13.537 15.019 1.00 48.50 72 GLN A O 1
ATOM 573 N N . GLN A 1 73 ? 13.209 -13.292 13.168 1.00 55.25 73 GLN A N 1
ATOM 574 C CA . GLN A 1 73 ? 12.424 -12.196 13.719 1.00 55.25 73 GLN A CA 1
ATOM 575 C C . GLN A 1 73 ? 11.032 -12.730 14.034 1.00 55.25 73 GLN A C 1
ATOM 577 O O . GLN A 1 73 ? 10.273 -13.091 13.135 1.00 55.25 73 GLN A O 1
ATOM 582 N N . GLY A 1 74 ? 10.717 -12.797 15.330 1.00 55.53 74 GLY A N 1
ATOM 583 C CA . GLY A 1 74 ? 9.340 -12.937 15.792 1.00 55.53 74 GLY A CA 1
ATOM 584 C C . GLY A 1 74 ? 8.451 -11.837 15.207 1.00 55.53 74 GLY A C 1
ATOM 585 O O . GLY A 1 74 ? 8.926 -10.885 14.581 1.00 55.53 74 GLY A O 1
ATOM 586 N N . GLU A 1 75 ? 7.139 -11.969 15.386 1.00 60.06 75 GLU A N 1
ATOM 587 C CA . GLU A 1 75 ? 6.203 -10.977 14.867 1.00 60.06 75 GLU A CA 1
ATOM 588 C C . GLU A 1 75 ? 6.531 -9.595 15.453 1.00 60.06 75 GLU A C 1
ATOM 590 O O . GLU A 1 75 ? 6.492 -9.391 16.665 1.00 60.06 75 GLU A O 1
ATOM 595 N N . THR A 1 76 ? 6.936 -8.655 14.595 1.00 71.50 76 THR A N 1
ATOM 596 C CA . THR A 1 76 ? 7.280 -7.308 15.050 1.00 71.50 76 THR A CA 1
ATOM 597 C C . THR A 1 76 ? 6.007 -6.576 15.481 1.00 71.50 76 THR A C 1
ATOM 599 O O . THR A 1 76 ? 4.946 -6.808 14.889 1.00 71.50 76 THR A O 1
ATOM 602 N N . PRO A 1 77 ? 6.088 -5.632 16.437 1.00 75.56 77 PRO A N 1
ATOM 603 C CA . PRO A 1 77 ? 4.932 -4.834 16.857 1.00 75.56 77 PRO A CA 1
ATOM 604 C C . PRO A 1 77 ? 4.194 -4.184 15.674 1.00 75.56 77 PRO A C 1
ATOM 606 O O . PRO A 1 77 ? 2.968 -4.144 15.641 1.00 75.56 77 PRO A O 1
ATOM 609 N N . ALA A 1 78 ? 4.935 -3.773 14.639 1.00 74.38 78 ALA A N 1
ATOM 610 C CA . ALA A 1 78 ? 4.376 -3.219 13.409 1.00 74.38 78 ALA A CA 1
ATOM 611 C C . ALA A 1 78 ? 3.572 -4.244 12.579 1.00 74.38 78 ALA A C 1
ATOM 613 O O . ALA A 1 78 ? 2.543 -3.894 11.998 1.00 74.38 78 ALA A O 1
ATOM 614 N N . LYS A 1 79 ? 4.005 -5.515 12.513 1.00 76.38 79 LYS A N 1
ATOM 615 C CA . LYS A 1 79 ? 3.252 -6.587 11.832 1.00 76.38 79 LYS A CA 1
ATOM 616 C C . LYS A 1 79 ? 1.940 -6.885 12.573 1.00 76.38 79 LYS A C 1
ATOM 618 O O . LYS A 1 79 ? 0.895 -7.003 11.928 1.00 76.38 79 LYS A O 1
ATOM 623 N N . GLN A 1 80 ? 1.981 -6.914 13.904 1.00 79.94 80 GLN A N 1
ATOM 624 C CA . GLN A 1 80 ? 0.812 -7.119 14.764 1.00 79.94 80 GLN A CA 1
ATOM 625 C C . GLN A 1 80 ? -0.193 -5.957 14.665 1.00 79.94 80 GLN A C 1
ATOM 627 O O . GLN A 1 80 ? -1.393 -6.183 14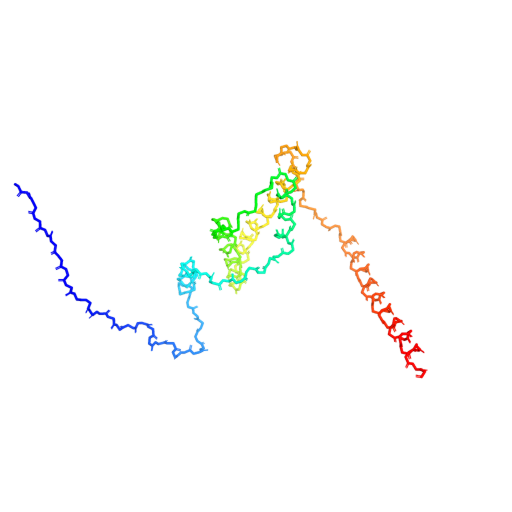.496 1.00 79.94 80 GLN A O 1
ATOM 632 N N . GLU A 1 81 ? 0.286 -4.711 14.681 1.00 84.81 81 GLU A N 1
ATOM 633 C CA . GLU A 1 81 ? -0.543 -3.517 14.484 1.00 84.81 81 GLU A CA 1
ATOM 634 C C . GLU A 1 81 ? -1.201 -3.502 13.094 1.00 84.81 81 GLU A C 1
ATOM 636 O O . GLU A 1 81 ? -2.390 -3.202 12.958 1.00 84.81 81 GLU A O 1
ATOM 641 N N . ASN A 1 82 ? -0.467 -3.894 12.049 1.00 84.38 82 ASN A N 1
ATOM 642 C CA . ASN A 1 82 ? -1.010 -3.987 10.696 1.00 84.38 82 ASN A CA 1
ATOM 643 C C . ASN A 1 82 ? -2.153 -5.015 10.608 1.00 84.38 82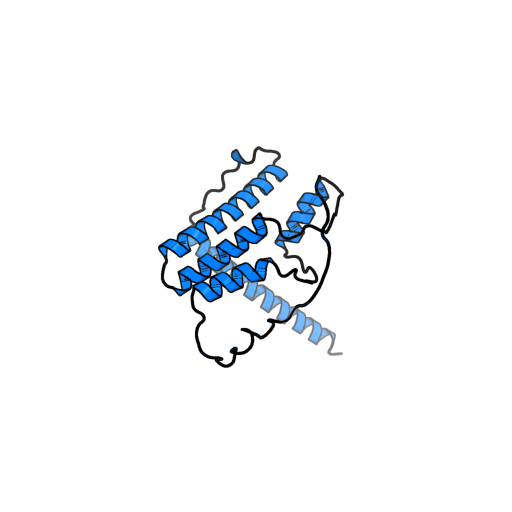 ASN A C 1
ATOM 645 O O . ASN A 1 82 ? -3.210 -4.722 10.047 1.00 84.38 82 ASN A O 1
ATOM 649 N N . ARG A 1 83 ? -1.991 -6.198 11.221 1.00 85.06 83 ARG A N 1
ATOM 650 C CA . ARG A 1 83 ? -3.064 -7.206 11.303 1.00 85.06 83 ARG A CA 1
ATOM 651 C C . ARG A 1 83 ? -4.282 -6.689 12.061 1.00 85.06 83 ARG A C 1
ATOM 653 O O . ARG A 1 83 ? -5.405 -6.896 11.600 1.00 85.06 83 ARG A O 1
ATOM 660 N N . HIS A 1 84 ? -4.067 -5.969 13.161 1.00 90.06 84 HIS A N 1
ATOM 661 C CA . HIS A 1 84 ? -5.148 -5.343 13.919 1.00 90.06 84 HIS A CA 1
ATOM 662 C C . HIS A 1 84 ? -5.923 -4.346 13.055 1.00 90.06 84 HIS A C 1
ATOM 664 O O . HIS A 1 84 ? -7.148 -4.411 12.973 1.00 90.06 84 HIS A O 1
ATOM 670 N N . ASN A 1 85 ? -5.215 -3.463 12.351 1.00 90.50 85 ASN A N 1
ATOM 671 C CA . ASN A 1 85 ? -5.837 -2.463 11.492 1.00 90.50 85 ASN A CA 1
ATOM 672 C C . ASN A 1 85 ? -6.633 -3.107 10.340 1.00 90.50 85 ASN A C 1
ATOM 674 O O . ASN A 1 85 ? -7.739 -2.656 10.041 1.00 90.50 85 ASN A O 1
ATOM 678 N N . ILE A 1 86 ? -6.133 -4.198 9.741 1.00 91.31 86 ILE A N 1
ATOM 679 C CA . ILE A 1 86 ? -6.866 -4.983 8.727 1.00 91.31 86 ILE A CA 1
ATOM 680 C C . ILE A 1 86 ? -8.134 -5.603 9.323 1.00 91.31 86 ILE A C 1
ATOM 682 O O . ILE A 1 86 ? -9.204 -5.544 8.708 1.00 91.31 86 ILE A O 1
ATOM 686 N N . PHE A 1 87 ? -8.028 -6.207 10.507 1.00 92.62 87 PHE A N 1
ATOM 687 C CA . PHE A 1 87 ? -9.165 -6.808 11.197 1.00 92.62 87 PHE A CA 1
ATOM 688 C C . PHE A 1 87 ? -10.250 -5.763 11.480 1.00 92.62 87 PHE A C 1
ATOM 690 O O . PHE A 1 87 ? -11.397 -5.946 11.070 1.00 92.62 87 PHE A O 1
ATOM 697 N N . MET A 1 88 ? -9.875 -4.633 12.084 1.00 93.69 88 MET A N 1
ATOM 698 C CA . MET A 1 88 ? -10.806 -3.558 12.432 1.00 93.69 88 MET A CA 1
ATOM 699 C C . MET A 1 88 ? -11.448 -2.924 11.197 1.00 93.69 88 MET A C 1
ATOM 701 O O . MET A 1 88 ? -12.655 -2.687 11.188 1.00 93.69 88 MET A O 1
ATOM 705 N N . TYR A 1 89 ? -10.683 -2.714 10.121 1.00 93.81 89 TYR A N 1
ATOM 706 C CA . TYR A 1 89 ? -11.233 -2.259 8.844 1.00 93.81 89 TYR A CA 1
ATOM 707 C C . TYR A 1 89 ? -12.337 -3.198 8.334 1.00 93.81 89 TYR A C 1
ATOM 709 O O . TYR A 1 89 ? -13.438 -2.748 8.013 1.00 93.81 89 TYR A O 1
ATOM 717 N N . ASN A 1 90 ? -12.072 -4.507 8.297 1.00 90.31 90 ASN A N 1
ATOM 718 C CA . ASN A 1 90 ? -13.046 -5.489 7.822 1.00 90.31 90 ASN A CA 1
ATOM 719 C C . ASN A 1 90 ? -14.272 -5.587 8.740 1.00 90.31 90 ASN A C 1
ATOM 721 O O . ASN A 1 90 ? -15.392 -5.707 8.237 1.00 90.31 90 ASN A O 1
ATOM 725 N N . LEU A 1 91 ? -14.073 -5.510 10.059 1.00 92.88 91 LEU A N 1
ATOM 726 C CA . LEU A 1 91 ? -15.150 -5.515 11.047 1.00 92.88 91 LEU A CA 1
ATOM 727 C C . LEU A 1 91 ? -16.102 -4.331 10.827 1.00 92.88 91 LEU A C 1
ATOM 729 O O . LEU A 1 91 ? -17.297 -4.537 10.613 1.00 92.88 91 LEU A O 1
ATOM 733 N N . PHE A 1 92 ? -15.582 -3.100 10.789 1.00 91.75 92 PHE A N 1
ATOM 734 C CA . PHE A 1 92 ? -16.422 -1.909 10.618 1.00 91.75 92 PHE A CA 1
ATOM 735 C C . PHE A 1 92 ? -17.058 -1.816 9.237 1.00 91.75 92 PHE A C 1
ATOM 737 O O . PHE A 1 92 ? -18.201 -1.370 9.129 1.00 91.75 92 PHE A O 1
ATOM 744 N N . ARG A 1 93 ? -16.375 -2.307 8.196 1.00 92.06 93 ARG A N 1
ATOM 745 C CA . ARG A 1 93 ? -16.957 -2.393 6.854 1.00 92.06 93 ARG A CA 1
ATOM 746 C C . ARG A 1 93 ? -18.176 -3.318 6.829 1.00 92.06 93 ARG A C 1
ATOM 748 O O . ARG A 1 93 ? -19.191 -2.955 6.247 1.00 92.06 93 ARG A O 1
ATOM 755 N N . ARG A 1 94 ? -18.108 -4.488 7.480 1.00 90.62 94 ARG A N 1
ATOM 756 C CA . ARG A 1 94 ? -19.245 -5.429 7.579 1.00 90.62 94 ARG A CA 1
ATOM 757 C C . ARG A 1 94 ? -20.413 -4.865 8.387 1.00 90.62 94 ARG A C 1
ATOM 759 O O . ARG A 1 94 ? -21.556 -5.189 8.101 1.00 90.62 94 ARG A O 1
ATOM 766 N N . LYS A 1 95 ? -20.125 -4.014 9.371 1.00 86.00 95 LYS A N 1
ATOM 767 C CA . LYS A 1 95 ? -21.124 -3.362 10.230 1.00 86.00 95 LYS A CA 1
ATOM 768 C C . LYS A 1 95 ? -21.754 -2.110 9.604 1.00 86.00 95 LYS A C 1
ATOM 770 O O . LYS A 1 95 ? -22.574 -1.469 10.247 1.00 86.00 95 LYS A O 1
ATOM 775 N N . GLY A 1 96 ? -21.356 -1.728 8.388 1.00 87.94 96 GLY A N 1
ATOM 776 C CA . GLY A 1 96 ? -21.842 -0.511 7.728 1.00 87.94 96 GLY A CA 1
ATOM 777 C C . GLY A 1 96 ? -21.295 0.792 8.326 1.00 87.94 96 GLY A C 1
ATOM 778 O O . GLY A 1 96 ? -21.732 1.874 7.943 1.00 87.94 96 GLY A O 1
ATOM 779 N N . SER A 1 97 ? -20.314 0.723 9.234 1.00 90.00 97 SER A N 1
ATOM 780 C CA . SER A 1 97 ? -19.690 1.905 9.838 1.00 90.00 97 SER A CA 1
ATOM 781 C C . SER A 1 97 ? -18.544 2.407 8.958 1.00 90.00 97 SER A C 1
ATOM 783 O O . SER A 1 97 ? -17.360 2.174 9.222 1.00 90.00 97 SER A O 1
ATOM 785 N N . GLN A 1 98 ? -18.911 3.088 7.872 1.00 91.12 98 GLN A N 1
ATOM 786 C CA . GLN A 1 98 ? -17.965 3.525 6.846 1.00 91.12 98 GLN A CA 1
ATOM 787 C C . GLN A 1 98 ? -16.923 4.517 7.381 1.00 91.12 98 GLN A C 1
ATOM 789 O O . GLN A 1 98 ? -15.752 4.427 7.018 1.00 91.12 98 GLN A O 1
ATOM 794 N N . GLU A 1 99 ? -17.306 5.419 8.287 1.00 92.31 99 GLU A N 1
ATOM 795 C CA . GLU A 1 99 ? -16.378 6.383 8.893 1.00 92.31 99 GLU A CA 1
ATOM 796 C C . GLU A 1 99 ? -15.276 5.684 9.699 1.00 92.31 99 GLU A C 1
ATOM 798 O O . GLU A 1 99 ? -14.082 5.944 9.502 1.00 92.31 99 GLU A O 1
ATOM 803 N N . ARG A 1 100 ? -15.650 4.716 10.546 1.00 90.00 100 ARG A N 1
ATOM 804 C CA . ARG A 1 100 ? -14.684 3.937 11.333 1.00 90.00 100 ARG A CA 1
ATOM 805 C C . ARG A 1 100 ? -13.809 3.085 10.424 1.00 90.00 100 ARG A C 1
ATOM 807 O O . ARG A 1 100 ? -12.590 3.110 10.576 1.00 90.00 100 ARG A O 1
ATOM 814 N N . ALA A 1 101 ? -14.391 2.408 9.433 1.00 90.50 101 ALA A N 1
ATOM 815 C CA . ALA A 1 101 ? -13.628 1.646 8.446 1.00 90.50 101 ALA A CA 1
ATOM 816 C C . ALA A 1 101 ? -12.608 2.535 7.710 1.00 90.50 1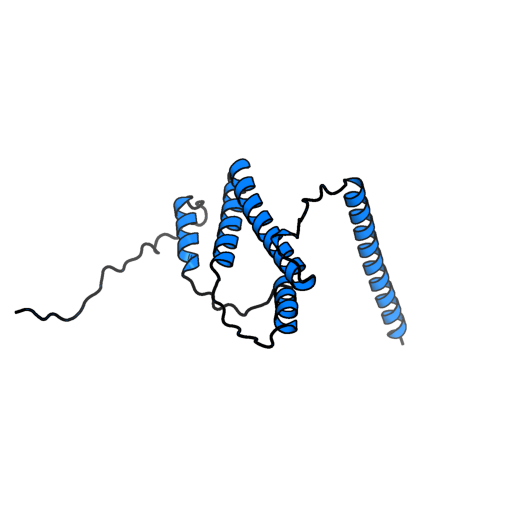01 ALA A C 1
ATOM 818 O O . ALA A 1 101 ? -11.433 2.182 7.625 1.00 90.50 101 ALA A O 1
ATOM 819 N N . SER A 1 102 ? -13.018 3.723 7.257 1.00 90.56 102 SER A N 1
ATOM 820 C CA . SER A 1 102 ? -12.134 4.673 6.569 1.00 90.56 102 SER A CA 1
ATOM 821 C C . SER A 1 102 ? -10.951 5.119 7.434 1.00 90.56 102 SER A C 1
ATOM 823 O O . SER A 1 102 ? -9.849 5.318 6.926 1.00 90.56 102 SER A O 1
ATOM 825 N N . THR A 1 103 ? -11.141 5.204 8.754 1.00 93.06 103 THR A N 1
ATOM 826 C CA . THR A 1 103 ? -10.076 5.563 9.698 1.00 93.06 103 THR A CA 1
ATOM 827 C C . THR A 1 103 ? -8.990 4.491 9.743 1.00 93.06 103 THR A C 1
ATOM 829 O O . THR A 1 103 ? -7.804 4.805 9.651 1.00 93.06 103 THR A O 1
ATOM 832 N N . TYR A 1 104 ? -9.375 3.216 9.838 1.00 92.19 104 TYR A N 1
ATOM 833 C CA . TYR A 1 104 ? -8.413 2.110 9.806 1.00 92.19 104 TYR A CA 1
ATOM 834 C C . TYR A 1 104 ? -7.783 1.935 8.423 1.00 92.19 104 TYR A C 1
ATOM 836 O O . TYR A 1 104 ? -6.594 1.638 8.338 1.00 92.19 104 TYR A O 1
ATOM 844 N N . LEU A 1 105 ? -8.530 2.198 7.347 1.00 91.56 105 LEU A N 1
ATOM 845 C CA . LEU A 1 105 ? -7.977 2.214 5.994 1.00 91.56 105 LEU A CA 1
ATOM 846 C C . LEU A 1 105 ? -6.877 3.275 5.852 1.00 91.56 105 LEU A C 1
ATOM 848 O O . LEU A 1 105 ? -5.793 2.963 5.370 1.00 91.56 105 LEU A O 1
ATOM 852 N N . ARG A 1 106 ? -7.104 4.486 6.374 1.00 90.00 106 ARG A N 1
ATOM 853 C CA . ARG A 1 106 ? -6.102 5.560 6.374 1.00 90.00 106 ARG A CA 1
ATOM 854 C C . ARG A 1 106 ? -4.832 5.165 7.129 1.00 90.00 106 ARG A C 1
ATOM 856 O O . ARG A 1 106 ? -3.744 5.461 6.652 1.00 90.00 106 ARG A O 1
ATOM 863 N N . LYS A 1 107 ? -4.956 4.470 8.269 1.00 91.38 107 LYS A N 1
ATOM 864 C CA . LYS A 1 107 ? -3.801 3.945 9.028 1.00 91.38 107 LYS A CA 1
ATOM 865 C C . LYS A 1 107 ? -2.991 2.926 8.217 1.00 91.38 107 LYS A C 1
ATOM 867 O O . LYS A 1 107 ? -1.762 2.943 8.245 1.00 91.38 107 LYS A O 1
ATOM 872 N N . LEU A 1 108 ? -3.674 2.049 7.478 1.00 88.31 108 LEU A N 1
ATOM 873 C CA . LEU A 1 108 ? -3.026 1.075 6.594 1.00 88.31 108 LEU A CA 1
ATOM 874 C C . LEU A 1 108 ? -2.302 1.767 5.433 1.00 88.31 108 LEU A C 1
ATOM 876 O O . LEU A 1 108 ? -1.167 1.421 5.114 1.00 88.31 108 LEU A O 1
ATOM 880 N N . GLU A 1 109 ? -2.941 2.759 4.815 1.00 87.12 109 GLU A N 1
ATOM 881 C CA . GLU A 1 109 ? -2.362 3.539 3.718 1.00 87.12 109 GLU A CA 1
ATOM 882 C C . GLU A 1 109 ? -1.156 4.365 4.177 1.00 87.12 109 GLU A C 1
ATOM 884 O O . GLU A 1 109 ? -0.118 4.346 3.517 1.00 87.12 109 GLU A O 1
ATOM 889 N N . SER A 1 110 ? -1.234 5.023 5.340 1.00 86.19 110 SER A N 1
ATOM 890 C CA . SER A 1 110 ? -0.102 5.773 5.891 1.00 86.19 110 SER A CA 1
ATOM 891 C C . SER A 1 110 ? 1.091 4.866 6.180 1.00 86.19 110 SER A C 1
ATOM 893 O O . SER A 1 110 ? 2.214 5.210 5.820 1.00 86.19 110 SER A O 1
ATOM 895 N N . ALA A 1 111 ? 0.863 3.679 6.754 1.00 85.00 111 ALA A N 1
ATOM 896 C CA . ALA A 1 111 ? 1.934 2.721 7.023 1.00 85.00 111 ALA A CA 1
ATOM 897 C C . ALA A 1 111 ? 2.632 2.258 5.731 1.00 85.00 111 ALA A C 1
ATOM 899 O O . ALA A 1 111 ? 3.860 2.148 5.688 1.00 85.00 111 ALA A O 1
ATOM 900 N N . LYS A 1 112 ? 1.867 2.036 4.654 1.00 84.44 112 LYS A N 1
ATOM 901 C CA . LYS A 1 112 ? 2.421 1.712 3.330 1.00 84.44 112 LYS A CA 1
ATOM 902 C C . LYS A 1 112 ? 3.227 2.868 2.747 1.00 84.44 112 LYS A C 1
ATOM 904 O O . LYS A 1 112 ? 4.340 2.645 2.275 1.00 84.44 112 LYS A O 1
ATOM 909 N N . ASN A 1 113 ? 2.702 4.089 2.814 1.00 84.50 113 ASN A N 1
ATOM 910 C CA . ASN A 1 113 ? 3.390 5.274 2.309 1.00 84.50 113 ASN A CA 1
ATOM 911 C C . ASN A 1 113 ? 4.722 5.489 3.032 1.00 84.50 113 ASN A C 1
ATOM 913 O O . ASN A 1 113 ? 5.745 5.675 2.381 1.00 84.50 113 ASN A O 1
ATOM 917 N N . GLU A 1 114 ? 4.750 5.369 4.357 1.00 83.50 114 GLU A N 1
ATOM 918 C CA . GLU A 1 114 ? 5.992 5.470 5.128 1.00 83.50 114 GLU A CA 1
ATOM 919 C C . GLU A 1 114 ? 6.997 4.365 4.772 1.00 83.50 114 GLU A C 1
ATOM 921 O O . GLU A 1 114 ? 8.194 4.631 4.643 1.00 83.50 114 GLU A O 1
ATOM 926 N N . LYS A 1 115 ? 6.534 3.131 4.520 1.00 84.06 115 LYS A N 1
ATOM 927 C CA . LYS A 1 115 ? 7.406 2.048 4.035 1.00 84.06 115 LYS A CA 1
ATOM 928 C C . LYS A 1 115 ? 8.038 2.399 2.683 1.00 84.06 115 LYS A C 1
ATOM 930 O O . LYS A 1 115 ? 9.240 2.212 2.501 1.00 84.06 115 LYS A O 1
ATOM 935 N N . ILE A 1 116 ? 7.255 2.940 1.750 1.00 83.38 116 ILE A N 1
ATOM 936 C CA . ILE A 1 116 ? 7.743 3.366 0.432 1.00 83.38 116 ILE A CA 1
ATOM 937 C C . ILE A 1 116 ? 8.723 4.539 0.570 1.00 83.38 116 ILE A C 1
ATOM 939 O O . ILE A 1 116 ? 9.796 4.490 -0.028 1.00 83.38 116 ILE A O 1
ATOM 943 N N . LYS A 1 117 ? 8.417 5.549 1.395 1.00 83.56 117 LYS A N 1
ATOM 944 C CA . LYS A 1 117 ? 9.325 6.679 1.651 1.00 83.56 117 LYS A CA 1
ATOM 945 C C . LYS A 1 117 ? 10.674 6.213 2.175 1.00 83.56 117 LYS A C 1
ATOM 947 O O . LYS A 1 117 ? 11.702 6.610 1.636 1.00 83.56 117 LYS A O 1
ATOM 952 N N . LYS A 1 118 ? 10.679 5.319 3.169 1.00 82.69 118 LYS A N 1
ATOM 953 C CA . LYS A 1 118 ? 11.910 4.727 3.715 1.00 82.69 118 LYS A CA 1
ATOM 954 C C . LYS A 1 118 ? 12.706 3.976 2.648 1.00 82.69 118 LYS A C 1
ATOM 956 O O . LYS A 1 118 ? 13.925 4.114 2.594 1.00 82.69 118 LYS A O 1
ATOM 961 N N . ARG A 1 119 ? 12.035 3.219 1.770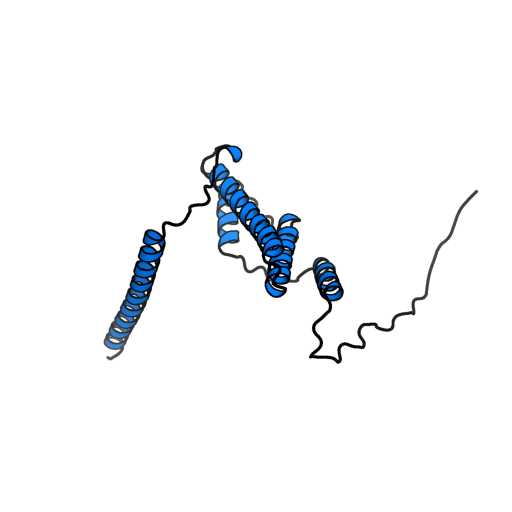 1.00 80.81 119 ARG A N 1
ATOM 962 C CA . ARG A 1 119 ? 12.693 2.533 0.643 1.00 80.81 119 ARG A CA 1
ATOM 963 C C . ARG A 1 119 ? 13.329 3.527 -0.335 1.00 80.81 119 ARG A C 1
ATOM 965 O O . ARG A 1 119 ? 14.500 3.370 -0.663 1.00 80.81 119 ARG A O 1
ATOM 972 N N . ILE A 1 120 ? 12.595 4.557 -0.763 1.00 81.56 120 ILE A N 1
ATOM 973 C CA . ILE A 1 120 ? 13.106 5.594 -1.677 1.00 81.56 120 ILE A CA 1
ATOM 974 C C . ILE A 1 120 ? 14.281 6.336 -1.041 1.00 81.56 120 ILE A C 1
ATOM 976 O O . ILE A 1 120 ? 15.320 6.482 -1.672 1.00 81.56 120 ILE A O 1
ATOM 980 N N . SER A 1 121 ? 14.150 6.739 0.222 1.00 82.25 121 SER A N 1
ATOM 981 C CA . SER A 1 121 ? 15.219 7.374 0.998 1.00 82.25 121 SER A CA 1
ATOM 982 C C . SER A 1 121 ? 16.488 6.519 1.011 1.00 82.25 121 SER A C 1
ATOM 984 O O . SER A 1 121 ? 17.565 7.018 0.686 1.00 82.25 121 SER A O 1
ATOM 986 N N . LYS A 1 122 ? 16.361 5.209 1.268 1.00 81.31 122 LYS A N 1
ATOM 987 C CA . LYS A 1 122 ? 17.494 4.273 1.267 1.00 81.31 122 LYS A CA 1
ATOM 988 C C . LYS A 1 122 ? 18.161 4.145 -0.108 1.00 81.31 122 LYS A C 1
ATOM 990 O O . LYS A 1 122 ? 19.385 4.079 -0.176 1.00 81.31 122 LYS A O 1
ATOM 995 N N . ILE A 1 123 ? 17.379 4.113 -1.190 1.00 78.19 123 ILE A N 1
ATOM 996 C CA . ILE A 1 123 ? 17.892 4.019 -2.568 1.00 78.19 123 ILE A CA 1
ATOM 997 C C . ILE A 1 123 ? 18.576 5.328 -2.984 1.00 78.19 123 ILE A C 1
ATOM 999 O O . ILE A 1 123 ? 19.684 5.313 -3.515 1.00 78.19 123 ILE A O 1
ATOM 1003 N N . CYS A 1 124 ? 17.924 6.460 -2.730 1.00 77.12 124 CYS A N 1
ATOM 1004 C CA . CYS A 1 124 ? 18.367 7.779 -3.171 1.00 77.12 124 CYS A CA 1
ATOM 1005 C C . CYS A 1 124 ? 19.382 8.438 -2.226 1.00 77.12 124 CYS A C 1
ATOM 1007 O O . CYS A 1 124 ? 19.913 9.483 -2.579 1.00 77.12 124 CYS A O 1
ATOM 1009 N N . LYS A 1 125 ? 19.661 7.841 -1.057 1.00 80.88 125 LYS A N 1
ATOM 1010 C CA . LYS A 1 125 ? 20.527 8.395 0.003 1.00 80.88 125 LYS A CA 1
ATOM 1011 C C . LYS A 1 125 ? 20.097 9.795 0.466 1.00 80.88 125 LYS A C 1
ATOM 1013 O O . LYS A 1 125 ? 20.937 10.632 0.777 1.00 80.88 125 LYS A O 1
ATOM 1018 N N . ASN A 1 126 ? 18.787 10.018 0.519 1.00 77.31 126 ASN A N 1
ATOM 1019 C CA . ASN A 1 126 ? 18.178 11.269 0.971 1.00 77.31 126 ASN A CA 1
ATOM 1020 C C . ASN A 1 126 ? 17.437 11.048 2.287 1.00 77.31 126 ASN A C 1
ATOM 1022 O O . ASN A 1 126 ? 17.025 9.923 2.576 1.00 77.31 126 ASN A O 1
ATOM 1026 N N . ASP A 1 127 ? 17.188 12.116 3.041 1.00 75.50 127 ASP A N 1
ATOM 1027 C CA . ASP A 1 127 ? 16.354 12.046 4.240 1.00 75.50 127 ASP A CA 1
ATOM 1028 C C . ASP A 1 127 ? 14.924 11.608 3.899 1.00 75.50 127 ASP A C 1
ATOM 1030 O O . ASP A 1 127 ? 14.340 12.029 2.896 1.00 75.50 127 ASP A O 1
ATOM 1034 N N . SER A 1 128 ? 14.342 10.753 4.745 1.00 66.31 128 SER A N 1
ATOM 1035 C CA . SER A 1 128 ? 12.975 10.241 4.565 1.00 66.31 128 SER A CA 1
ATOM 1036 C C . SER A 1 128 ? 11.932 11.349 4.495 1.00 66.31 128 SER A C 1
ATOM 1038 O O . SER A 1 128 ? 10.948 11.220 3.767 1.00 66.31 128 SER A O 1
ATOM 1040 N N . ASP A 1 129 ? 12.179 12.446 5.204 1.00 72.31 129 ASP A N 1
ATOM 1041 C CA . ASP A 1 129 ? 11.258 13.574 5.323 1.00 72.31 129 ASP A CA 1
ATOM 1042 C C . ASP A 1 129 ? 11.230 14.429 4.049 1.00 72.31 129 ASP A C 1
ATOM 1044 O O . ASP A 1 129 ? 10.240 15.105 3.773 1.00 72.31 129 ASP A O 1
ATOM 1048 N N . ALA A 1 130 ? 12.272 14.336 3.215 1.00 68.50 130 ALA A N 1
ATOM 1049 C CA . ALA A 1 130 ? 12.307 14.954 1.894 1.00 68.50 130 ALA A CA 1
ATOM 1050 C C . ALA A 1 130 ? 11.501 14.158 0.847 1.00 68.50 130 ALA A C 1
ATOM 1052 O O . ALA A 1 130 ? 11.167 14.684 -0.218 1.00 68.50 130 ALA A O 1
ATOM 1053 N N . VAL A 1 131 ? 11.159 12.892 1.127 1.00 67.44 131 VAL A N 1
ATOM 1054 C CA . VAL A 1 131 ? 10.387 12.047 0.208 1.00 67.44 131 VAL A CA 1
ATOM 1055 C C . VAL A 1 131 ? 8.895 12.299 0.404 1.00 67.44 131 VAL A C 1
ATOM 1057 O O . VAL A 1 131 ? 8.247 11.748 1.296 1.00 67.44 131 VAL A O 1
ATOM 1060 N N . THR A 1 132 ? 8.310 13.107 -0.477 1.00 73.06 132 THR A N 1
ATOM 1061 C CA . THR A 1 132 ? 6.860 13.324 -0.497 1.00 73.06 132 THR A CA 1
ATOM 1062 C C . THR A 1 132 ? 6.201 12.347 -1.464 1.00 73.06 132 THR A C 1
ATOM 1064 O O . THR A 1 132 ? 6.436 12.398 -2.667 1.00 73.06 132 THR A O 1
ATOM 1067 N N . LEU A 1 133 ? 5.350 11.462 -0.941 1.00 70.50 133 LEU A N 1
ATOM 1068 C CA . LEU A 1 133 ? 4.455 10.643 -1.757 1.00 70.50 133 LEU A CA 1
ATOM 1069 C C . LEU A 1 133 ? 3.125 11.376 -1.871 1.00 70.50 133 LEU A C 1
ATOM 1071 O O . LEU A 1 133 ? 2.324 11.383 -0.934 1.00 70.50 133 LEU A O 1
ATOM 1075 N N . SER A 1 134 ? 2.905 12.034 -3.001 1.00 66.94 134 SER A N 1
ATOM 1076 C CA . SER A 1 134 ? 1.599 12.585 -3.330 1.00 66.94 134 SER A CA 1
ATOM 1077 C C . SER A 1 134 ? 0.612 11.435 -3.540 1.00 66.94 134 SER A C 1
ATOM 1079 O O . SER A 1 134 ? 0.883 10.486 -4.274 1.00 66.94 134 SER A O 1
ATOM 1081 N N . ALA A 1 135 ? -0.554 11.519 -2.896 1.00 63.06 135 ALA A N 1
ATOM 1082 C CA . ALA A 1 135 ? -1.685 10.670 -3.241 1.00 63.06 135 ALA A CA 1
ATOM 1083 C C . ALA A 1 135 ? -2.150 11.083 -4.643 1.00 63.06 135 ALA A C 1
ATOM 1085 O O . ALA A 1 135 ? -2.899 12.047 -4.806 1.00 63.06 135 ALA A O 1
ATOM 1086 N N . GLU A 1 136 ? -1.622 10.415 -5.666 1.00 59.19 136 GLU A N 1
ATOM 1087 C CA . GLU A 1 136 ? -1.981 10.681 -7.049 1.00 59.19 136 GLU A CA 1
ATOM 1088 C C . GLU A 1 136 ? -3.486 10.428 -7.213 1.00 59.19 136 GLU A C 1
ATOM 1090 O O . GLU A 1 136 ? -3.972 9.300 -7.089 1.00 59.19 136 GLU A O 1
ATOM 1095 N N . LYS A 1 137 ? -4.255 11.492 -7.476 1.00 60.47 137 LYS A N 1
ATOM 1096 C CA . LYS A 1 137 ? -5.602 11.343 -8.025 1.00 60.47 137 LYS A CA 1
ATOM 1097 C C . LYS A 1 137 ? -5.414 10.751 -9.412 1.00 60.47 137 LYS A C 1
ATOM 1099 O O . LYS A 1 137 ? -5.101 11.485 -10.345 1.00 60.47 137 LYS A O 1
ATOM 1104 N N . ILE A 1 138 ? -5.552 9.430 -9.518 1.00 64.56 138 ILE A N 1
ATOM 1105 C CA . ILE A 1 138 ? -5.425 8.712 -10.786 1.00 64.56 138 ILE A CA 1
ATOM 1106 C C . ILE A 1 138 ? -6.304 9.430 -11.806 1.00 64.56 138 ILE A C 1
ATOM 1108 O O . ILE A 1 138 ? -7.523 9.515 -11.632 1.00 64.56 138 ILE A O 1
ATOM 1112 N N . ASN A 1 139 ? -5.677 9.966 -12.853 1.00 75.12 139 ASN A N 1
ATOM 1113 C CA . ASN A 1 139 ? -6.410 10.582 -13.942 1.00 75.12 139 ASN A CA 1
ATOM 1114 C C . ASN A 1 139 ? -7.373 9.516 -14.509 1.00 75.12 139 ASN A C 1
ATOM 1116 O O . ASN A 1 139 ? -6.913 8.434 -14.894 1.00 75.12 139 ASN A O 1
ATOM 1120 N N . PRO A 1 140 ? -8.695 9.768 -14.546 1.00 77.62 140 PRO A N 1
ATOM 1121 C CA . PRO A 1 140 ? -9.669 8.777 -15.002 1.00 77.62 140 PRO A CA 1
ATOM 1122 C C . PRO A 1 140 ? -9.388 8.284 -16.429 1.00 77.62 140 PRO A C 1
ATOM 1124 O O . PRO A 1 140 ? -9.679 7.127 -16.750 1.00 77.62 140 PRO A O 1
ATOM 1127 N N . ASP A 1 141 ? -8.775 9.119 -17.268 1.00 81.19 141 ASP A N 1
ATOM 1128 C CA . ASP A 1 141 ? -8.371 8.738 -18.618 1.00 81.19 141 ASP A CA 1
ATOM 1129 C C . ASP A 1 141 ? -7.155 7.812 -18.616 1.00 81.19 141 ASP A C 1
ATOM 1131 O O . ASP A 1 141 ? -7.119 6.850 -19.387 1.00 81.19 141 ASP A O 1
ATOM 1135 N N . ASP A 1 142 ? -6.194 8.030 -17.714 1.00 81.56 142 ASP A N 1
ATOM 1136 C CA . ASP A 1 142 ? -5.043 7.136 -17.559 1.00 81.56 142 ASP A CA 1
ATOM 1137 C C . ASP A 1 142 ? -5.480 5.763 -17.027 1.00 81.56 142 ASP A C 1
ATOM 1139 O O . ASP A 1 142 ? -5.108 4.726 -17.580 1.00 81.56 142 ASP A O 1
ATOM 1143 N N . ALA A 1 143 ? -6.386 5.732 -16.043 1.00 81.69 143 ALA A N 1
ATOM 1144 C CA . ALA A 1 143 ? -6.984 4.485 -15.556 1.00 81.69 143 ALA A CA 1
ATOM 1145 C C . ALA A 1 143 ? -7.662 3.690 -16.683 1.00 81.69 143 ALA A C 1
ATOM 1147 O O . ALA A 1 143 ? -7.535 2.463 -16.762 1.00 81.69 143 ALA A O 1
ATOM 1148 N N . ARG A 1 144 ? -8.376 4.384 -17.579 1.00 84.25 144 ARG A N 1
ATOM 1149 C CA . ARG A 1 144 ? -9.034 3.762 -18.733 1.00 84.25 144 ARG A CA 1
ATOM 1150 C C . ARG A 1 144 ? -8.014 3.209 -19.726 1.00 84.25 144 ARG A C 1
ATOM 1152 O O . ARG A 1 144 ? -8.164 2.067 -20.159 1.00 84.25 144 ARG A O 1
ATOM 1159 N N . ARG A 1 145 ? -6.967 3.975 -20.051 1.00 86.06 145 ARG A N 1
ATOM 1160 C CA . ARG A 1 145 ? -5.882 3.534 -20.946 1.00 86.06 145 ARG A CA 1
ATOM 1161 C C . ARG A 1 145 ? -5.162 2.306 -20.397 1.00 86.06 145 ARG A C 1
ATOM 1163 O O . ARG A 1 145 ? -4.988 1.340 -21.137 1.00 86.06 145 ARG A O 1
ATOM 1170 N N . ARG A 1 146 ? -4.834 2.286 -19.100 1.00 84.50 146 ARG A N 1
ATOM 1171 C CA . ARG A 1 146 ? -4.204 1.125 -18.445 1.00 84.50 146 ARG A CA 1
ATOM 1172 C C . ARG A 1 146 ? -5.055 -0.137 -18.561 1.00 84.50 146 ARG A C 1
ATOM 1174 O O . ARG A 1 146 ? -4.525 -1.181 -18.923 1.00 84.50 146 ARG A O 1
ATOM 1181 N N . ARG A 1 147 ? -6.374 -0.047 -18.352 1.00 88.25 147 ARG A N 1
ATOM 1182 C CA . ARG A 1 147 ? -7.284 -1.200 -18.523 1.00 88.25 147 ARG A CA 1
ATOM 1183 C C . ARG A 1 147 ? -7.304 -1.732 -19.955 1.00 88.25 147 ARG A C 1
ATOM 1185 O O . ARG A 1 147 ? -7.361 -2.942 -20.156 1.00 88.25 147 ARG A O 1
ATOM 1192 N N . VAL A 1 148 ? -7.270 -0.845 -20.951 1.00 91.19 148 VAL A N 1
ATOM 1193 C CA . VAL A 1 148 ? -7.212 -1.250 -22.366 1.00 91.19 148 VAL A CA 1
ATOM 1194 C C . VAL A 1 148 ? -5.891 -1.957 -22.665 1.00 91.19 148 VAL A C 1
ATOM 1196 O O . VAL A 1 148 ? -5.902 -3.032 -23.260 1.00 91.19 148 VAL A O 1
ATOM 1199 N N . LEU A 1 149 ? -4.769 -1.404 -22.202 1.00 89.50 149 LEU A N 1
ATOM 1200 C CA . LEU A 1 149 ? -3.450 -2.020 -22.365 1.00 89.50 149 LEU A CA 1
ATOM 1201 C C . LEU A 1 149 ? -3.365 -3.386 -21.679 1.00 89.50 149 LEU A C 1
ATOM 1203 O O . LEU A 1 149 ? -2.885 -4.338 -22.285 1.00 89.50 149 LEU A O 1
ATOM 1207 N N . GLU A 1 150 ? -3.893 -3.516 -20.463 1.00 90.88 150 GLU A N 1
ATOM 1208 C CA . GLU A 1 150 ? -3.935 -4.787 -19.737 1.00 90.88 150 GLU A CA 1
ATOM 1209 C C . GLU A 1 150 ? -4.761 -5.841 -20.489 1.00 90.88 150 GLU A C 1
ATOM 1211 O O . GLU A 1 150 ? -4.336 -6.989 -20.633 1.00 90.88 150 GLU A O 1
ATOM 1216 N N . LYS A 1 151 ? -5.924 -5.450 -21.027 1.00 92.38 151 LYS A N 1
ATOM 1217 C CA . LYS A 1 151 ? -6.756 -6.335 -21.851 1.00 92.38 151 LYS A CA 1
ATOM 1218 C C . LYS A 1 151 ? -6.010 -6.787 -23.109 1.00 92.38 151 LYS A C 1
ATOM 1220 O O . LYS A 1 151 ? -6.054 -7.970 -23.442 1.00 92.38 151 LYS A O 1
ATOM 1225 N N . ASN A 1 152 ? -5.304 -5.874 -23.771 1.00 90.25 152 ASN A N 1
ATOM 1226 C CA . ASN A 1 152 ? -4.524 -6.184 -24.967 1.00 90.25 152 ASN A CA 1
ATOM 1227 C C . ASN A 1 152 ? -3.342 -7.110 -24.651 1.00 90.25 152 ASN A C 1
ATOM 1229 O O . ASN A 1 152 ? -3.127 -8.079 -25.371 1.00 90.25 152 ASN A O 1
ATOM 1233 N N . ALA A 1 153 ? -2.627 -6.878 -23.547 1.00 87.50 153 ALA A N 1
ATOM 1234 C CA . ALA A 1 153 ? -1.524 -7.731 -23.106 1.00 87.50 153 ALA A CA 1
ATOM 1235 C C . ALA A 1 153 ? -1.999 -9.155 -22.758 1.00 87.50 153 ALA A C 1
ATOM 1237 O O . ALA A 1 153 ? -1.377 -10.145 -23.146 1.00 87.50 153 ALA A O 1
ATOM 1238 N N . LYS A 1 154 ? -3.152 -9.284 -22.090 1.00 91.00 154 LYS A N 1
ATOM 1239 C CA . LYS A 1 154 ? -3.783 -10.588 -21.826 1.00 91.00 154 LYS A CA 1
ATOM 1240 C C . LYS A 1 154 ? -4.201 -11.296 -23.118 1.00 91.00 154 LYS A C 1
ATOM 1242 O O . LYS A 1 154 ? -4.004 -12.497 -23.249 1.00 91.00 154 LYS A O 1
ATOM 1247 N N . ALA A 1 155 ? -4.743 -10.565 -24.089 1.00 88.06 155 ALA A N 1
ATOM 1248 C CA . ALA A 1 155 ? -5.102 -11.142 -25.382 1.00 88.06 155 ALA A CA 1
ATOM 1249 C C . ALA A 1 155 ? -3.863 -11.603 -26.172 1.00 88.06 155 ALA A C 1
ATOM 1251 O O . ALA A 1 155 ? -3.872 -12.701 -26.724 1.00 88.06 155 ALA A O 1
ATOM 1252 N N . ALA A 1 156 ? -2.791 -10.805 -26.171 1.00 84.56 156 ALA A N 1
ATOM 1253 C CA . ALA A 1 156 ? -1.528 -11.140 -26.824 1.00 84.56 156 ALA A CA 1
ATOM 1254 C C . ALA A 1 156 ? -0.888 -12.394 -26.213 1.00 84.56 156 ALA A C 1
ATOM 1256 O O . ALA A 1 156 ? -0.566 -13.326 -26.938 1.00 84.56 156 ALA A O 1
ATOM 1257 N N . THR A 1 157 ? -0.817 -12.489 -24.882 1.00 87.06 157 THR A N 1
ATOM 1258 C CA . THR A 1 157 ? -0.256 -13.676 -24.207 1.00 87.06 157 THR A CA 1
ATOM 1259 C C . THR A 1 157 ? -1.052 -14.955 -24.488 1.00 87.06 157 THR A C 1
ATOM 1261 O O . THR A 1 157 ? -0.464 -16.025 -24.651 1.00 87.06 157 THR A O 1
ATOM 1264 N N . VAL A 1 158 ? -2.383 -14.872 -24.599 1.00 87.31 158 VAL A N 1
ATOM 1265 C CA . VAL A 1 158 ? -3.220 -16.013 -25.014 1.00 87.31 158 VAL A CA 1
ATOM 1266 C C . VAL A 1 158 ? -2.961 -16.388 -26.475 1.00 87.31 158 VAL A C 1
ATOM 1268 O O . VAL A 1 158 ? -2.824 -17.574 -26.779 1.00 87.31 158 VAL A O 1
ATOM 1271 N N . ALA A 1 159 ? -2.866 -15.404 -27.372 1.00 83.25 159 ALA A N 1
ATOM 1272 C CA . ALA A 1 159 ? -2.574 -15.639 -28.784 1.00 83.25 159 ALA A CA 1
ATOM 1273 C C . ALA A 1 159 ? -1.187 -16.273 -28.982 1.00 83.25 159 ALA A C 1
ATOM 1275 O O . ALA A 1 159 ? -1.071 -17.267 -29.700 1.00 83.25 159 ALA A O 1
ATOM 1276 N N . ASP A 1 160 ? -0.170 -15.774 -28.282 1.00 84.50 160 ASP A N 1
ATOM 1277 C CA . ASP A 1 160 ? 1.192 -16.310 -28.314 1.00 84.50 160 ASP A CA 1
ATOM 1278 C C . ASP A 1 160 ? 1.241 -17.744 -27.786 1.00 84.50 160 ASP A C 1
ATOM 1280 O O . ASP A 1 160 ? 1.867 -18.612 -28.395 1.00 84.50 160 ASP A O 1
ATOM 1284 N N . ARG A 1 161 ? 0.507 -18.040 -26.705 1.00 86.50 161 ARG A N 1
ATOM 1285 C CA . ARG A 1 161 ? 0.395 -19.402 -26.167 1.00 86.50 161 ARG A CA 1
ATOM 1286 C C . ARG A 1 161 ? -0.257 -20.363 -27.163 1.00 86.50 161 ARG A C 1
ATOM 1288 O O . ARG A 1 161 ? 0.230 -21.479 -27.338 1.00 86.50 161 ARG A O 1
ATOM 1295 N N . LEU A 1 162 ? -1.340 -19.947 -27.823 1.00 86.56 162 LEU A N 1
ATOM 1296 C CA . LEU A 1 162 ? -2.013 -20.755 -28.846 1.00 86.56 162 LEU A CA 1
ATOM 1297 C C . LEU A 1 162 ? -1.126 -20.965 -30.077 1.00 86.56 162 LEU A C 1
ATOM 1299 O O . LEU A 1 162 ? -1.110 -22.057 -30.647 1.00 86.56 162 LEU A O 1
ATOM 1303 N N . ASN A 1 163 ? -0.362 -19.945 -30.466 1.00 85.62 163 ASN A N 1
ATOM 1304 C CA . ASN A 1 163 ? 0.576 -20.036 -31.576 1.00 85.62 163 ASN A CA 1
ATOM 1305 C C . ASN A 1 163 ? 1.730 -20.997 -31.250 1.00 85.62 163 ASN A C 1
ATOM 1307 O O . ASN A 1 163 ? 2.009 -21.909 -32.025 1.00 85.62 163 ASN A O 1
ATOM 1311 N N . ALA A 1 164 ? 2.323 -20.881 -30.059 1.00 85.38 164 ALA A N 1
ATOM 1312 C CA . ALA A 1 164 ? 3.341 -21.809 -29.573 1.00 85.38 164 ALA A CA 1
ATOM 1313 C C . ALA A 1 164 ? 2.825 -23.257 -29.534 1.00 85.38 164 ALA A C 1
ATOM 1315 O O . ALA A 1 164 ? 3.517 -24.179 -29.963 1.00 85.38 164 ALA A O 1
ATOM 1316 N N . GLN A 1 165 ? 1.581 -23.468 -29.092 1.00 85.06 165 GLN A N 1
ATOM 1317 C CA . GLN A 1 165 ? 0.960 -24.792 -29.079 1.00 85.06 165 GLN A CA 1
ATOM 1318 C C . GLN A 1 165 ? 0.715 -25.339 -30.493 1.00 85.06 165 GLN A C 1
ATOM 1320 O O . GLN A 1 165 ? 0.941 -26.524 -30.738 1.00 85.06 165 GLN A O 1
ATOM 1325 N N . ARG A 1 166 ? 0.297 -24.493 -31.445 1.00 84.62 166 ARG A N 1
ATOM 1326 C CA . ARG A 1 166 ? 0.161 -24.878 -32.859 1.00 84.62 166 ARG A CA 1
ATOM 1327 C C . ARG A 1 166 ? 1.509 -25.295 -33.448 1.00 84.62 166 ARG A C 1
ATOM 1329 O O . ARG A 1 166 ? 1.571 -26.332 -34.102 1.00 84.62 166 ARG A O 1
ATOM 1336 N N . ILE A 1 167 ? 2.566 -24.527 -33.184 1.00 83.44 167 ILE A N 1
ATOM 1337 C CA . ILE A 1 167 ? 3.926 -24.834 -33.642 1.00 83.44 167 ILE A CA 1
ATOM 1338 C C . ILE A 1 167 ? 4.396 -26.165 -33.042 1.00 83.44 167 ILE A C 1
ATOM 1340 O O . ILE A 1 167 ? 4.783 -27.057 -33.793 1.00 83.44 167 ILE A O 1
ATOM 1344 N N . MET A 1 168 ? 4.267 -26.367 -31.726 1.00 80.12 168 MET A N 1
ATOM 1345 C CA . MET A 1 168 ? 4.622 -27.646 -31.093 1.00 80.12 168 MET A CA 1
ATOM 1346 C C . MET A 1 168 ? 3.846 -28.827 -31.686 1.00 80.12 168 MET A C 1
ATOM 1348 O O . MET A 1 168 ? 4.443 -29.849 -32.009 1.00 80.12 168 MET A O 1
ATOM 1352 N N . ASN A 1 169 ? 2.539 -28.679 -31.910 1.00 80.06 169 ASN A N 1
ATOM 1353 C CA . ASN A 1 169 ? 1.725 -29.729 -32.525 1.00 80.06 169 ASN A CA 1
ATOM 1354 C C . ASN A 1 169 ? 2.111 -30.013 -33.986 1.00 80.06 169 ASN A C 1
ATOM 1356 O O . ASN A 1 169 ? 1.942 -31.141 -34.438 1.00 80.06 169 ASN A O 1
ATOM 1360 N N . SER A 1 170 ? 2.612 -29.020 -34.730 1.00 78.06 170 SER A N 1
ATOM 1361 C CA . SER A 1 170 ? 3.142 -29.238 -36.084 1.00 78.06 170 SER A CA 1
ATOM 1362 C C . SER A 1 170 ? 4.509 -29.923 -36.094 1.00 78.06 170 SER A C 1
ATOM 1364 O O . SER A 1 170 ? 4.784 -30.685 -37.011 1.00 78.06 170 SER A O 1
ATOM 1366 N N . VAL A 1 171 ? 5.336 -29.700 -35.069 1.00 74.56 171 VAL A N 1
ATOM 1367 C CA . VAL A 1 171 ? 6.661 -30.329 -34.934 1.00 74.56 171 VAL A CA 1
ATOM 1368 C C . VAL A 1 171 ? 6.552 -31.771 -34.425 1.00 74.56 171 VAL A C 1
ATOM 1370 O O . VAL A 1 171 ? 7.327 -32.622 -34.840 1.00 74.56 171 VAL A O 1
ATOM 1373 N N . LEU A 1 172 ? 5.578 -32.062 -33.556 1.00 71.25 172 LEU A N 1
ATOM 1374 C CA . LEU A 1 172 ? 5.353 -33.396 -32.982 1.00 71.25 172 LEU A CA 1
ATOM 1375 C C . LEU A 1 172 ? 4.488 -34.323 -33.857 1.00 71.25 172 LEU A C 1
ATOM 1377 O O . LEU A 1 172 ? 4.347 -35.495 -33.526 1.00 71.25 172 LEU A O 1
ATOM 1381 N N . ARG A 1 173 ? 3.887 -33.825 -34.947 1.00 56.66 173 ARG A N 1
ATOM 1382 C CA . ARG A 1 173 ? 3.178 -34.645 -35.949 1.00 56.66 173 ARG A CA 1
ATOM 1383 C C . ARG A 1 173 ? 4.121 -35.084 -37.077 1.00 56.66 173 ARG A C 1
ATOM 1385 O O . ARG A 1 173 ? 3.877 -34.776 -38.244 1.00 56.66 173 ARG A O 1
ATOM 1392 N N . ILE A 1 174 ? 5.174 -35.805 -36.700 1.00 49.09 174 ILE A N 1
ATOM 1393 C CA . ILE A 1 174 ? 5.915 -36.733 -37.566 1.00 49.09 174 ILE A CA 1
ATOM 1394 C C . ILE A 1 174 ? 5.674 -38.132 -37.011 1.00 49.09 174 ILE A C 1
ATOM 1396 O O . ILE A 1 174 ? 5.784 -38.281 -35.774 1.00 49.09 174 ILE A O 1
#